Protein AF-A0A849QP28-F1 (afdb_monomer_lite)

Radius of gyration: 16.17 Å; chains: 1; bounding box: 47×24×35 Å

Structure (mmCIF, N/CA/C/O backbone):
data_AF-A0A849QP28-F1
#
_entry.id   AF-A0A849QP28-F1
#
loop_
_atom_site.group_PDB
_atom_site.id
_atom_site.type_symbol
_atom_site.label_atom_id
_atom_site.label_alt_id
_atom_site.label_comp_id
_atom_site.label_asym_id
_atom_site.label_entity_id
_atom_site.label_seq_id
_atom_site.pdbx_PDB_ins_code
_atom_site.Cartn_x
_atom_site.Cartn_y
_atom_site.Cartn_z
_atom_site.occupancy
_atom_site.B_iso_or_equiv
_atom_site.auth_seq_id
_atom_site.auth_comp_id
_atom_site.auth_asym_id
_atom_site.auth_atom_id
_atom_site.pdbx_PDB_model_num
ATOM 1 N N . MET A 1 1 ? 10.435 5.811 13.977 1.00 75.94 1 MET A N 1
ATOM 2 C CA . MET A 1 1 ? 10.662 7.123 13.329 1.00 75.94 1 MET A CA 1
ATOM 3 C C . MET A 1 1 ? 9.660 7.229 12.188 1.00 75.94 1 MET A C 1
ATOM 5 O O . MET A 1 1 ? 9.441 6.212 11.547 1.00 75.94 1 MET A O 1
ATOM 9 N N . TYR A 1 2 ? 9.007 8.374 11.976 1.00 81.06 2 TYR A N 1
ATOM 10 C CA . TYR A 1 2 ? 8.023 8.533 10.894 1.0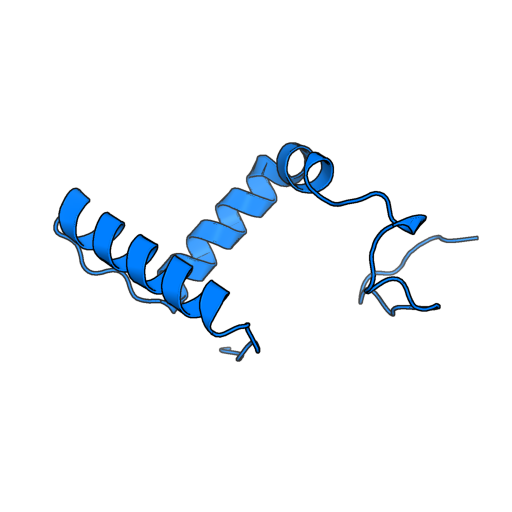0 81.06 2 TYR A CA 1
ATOM 11 C C . TYR A 1 2 ? 8.586 9.440 9.806 1.00 81.06 2 TYR A C 1
ATOM 13 O O . TYR A 1 2 ? 9.263 10.420 10.111 1.00 81.06 2 TYR A O 1
ATOM 21 N N . THR A 1 3 ? 8.286 9.117 8.554 1.00 88.31 3 THR A N 1
ATOM 22 C CA . THR A 1 3 ? 8.675 9.904 7.381 1.00 88.31 3 THR A CA 1
ATOM 23 C C . THR A 1 3 ? 7.445 10.220 6.532 1.00 88.31 3 THR A C 1
ATOM 25 O O . THR A 1 3 ? 6.367 9.667 6.751 1.00 88.31 3 THR A O 1
ATOM 28 N N . SER A 1 4 ? 7.583 11.150 5.592 1.00 88.44 4 SER A N 1
ATOM 29 C CA . SER A 1 4 ? 6.519 11.550 4.671 1.00 88.44 4 SER A CA 1
ATOM 30 C C . SER A 1 4 ? 6.940 11.278 3.234 1.00 88.44 4 SER A C 1
ATOM 32 O O . SER A 1 4 ? 8.072 11.562 2.855 1.00 88.44 4 SER A O 1
ATOM 34 N N . ILE A 1 5 ? 6.007 10.779 2.425 1.00 86.81 5 ILE A N 1
ATOM 35 C CA . ILE A 1 5 ? 6.204 10.568 0.989 1.00 86.81 5 ILE A CA 1
ATOM 36 C C . ILE A 1 5 ? 5.307 11.510 0.192 1.00 86.81 5 ILE A C 1
ATOM 38 O O . ILE A 1 5 ? 4.179 11.810 0.593 1.00 86.81 5 ILE A O 1
ATOM 42 N N . LYS A 1 6 ? 5.794 11.966 -0.961 1.00 91.62 6 LYS A N 1
ATOM 43 C CA . LYS A 1 6 ? 4.967 12.684 -1.934 1.00 91.62 6 LYS A CA 1
ATOM 44 C C . LYS A 1 6 ? 4.296 11.670 -2.851 1.00 91.62 6 LYS A C 1
ATOM 46 O O . LYS A 1 6 ? 4.952 10.790 -3.394 1.00 91.62 6 LYS A O 1
ATOM 51 N N . VAL A 1 7 ? 2.991 11.815 -3.048 1.00 89.50 7 VAL A N 1
ATOM 52 C CA . VAL A 1 7 ? 2.207 10.982 -3.967 1.00 89.50 7 VAL A CA 1
ATOM 53 C C . VAL A 1 7 ? 1.305 11.864 -4.817 1.00 89.50 7 VAL A C 1
ATOM 55 O O . VAL A 1 7 ? 0.936 12.961 -4.407 1.00 89.50 7 VAL A O 1
ATOM 58 N N . LYS A 1 8 ? 0.923 11.377 -6.001 1.00 94.69 8 LYS A N 1
ATOM 59 C CA . LYS A 1 8 ? -0.098 12.034 -6.827 1.00 94.69 8 LYS A CA 1
ATOM 60 C C . LYS A 1 8 ? -1.447 12.009 -6.099 1.00 94.69 8 LYS A C 1
ATOM 62 O O . LYS A 1 8 ? -1.782 11.011 -5.456 1.00 94.69 8 LYS A O 1
ATOM 67 N N . ASP A 1 9 ? -2.272 13.034 -6.295 1.00 93.69 9 ASP A N 1
ATOM 68 C CA . ASP A 1 9 ? -3.629 13.096 -5.727 1.00 93.69 9 ASP A CA 1
ATOM 69 C C . ASP A 1 9 ? -4.485 11.882 -6.104 1.00 93.69 9 ASP A C 1
ATOM 71 O O . ASP A 1 9 ? -5.252 11.358 -5.295 1.00 93.69 9 ASP A O 1
ATOM 75 N N . SER A 1 10 ? -4.330 11.387 -7.333 1.00 94.25 10 SER A N 1
ATOM 76 C CA . SER A 1 10 ? -5.011 1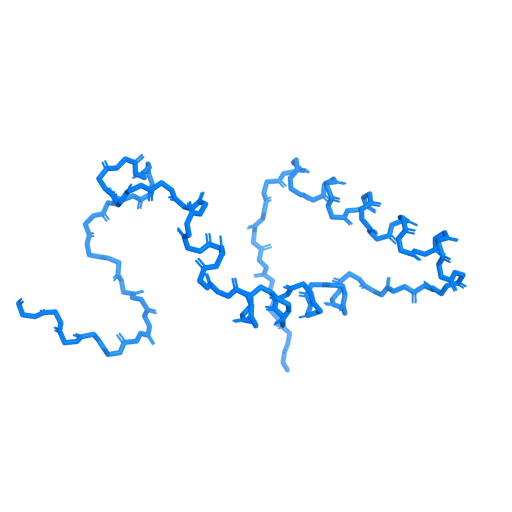0.177 -7.796 1.00 94.25 10 SER A CA 1
ATOM 77 C C . SER A 1 10 ? -4.600 8.939 -6.995 1.00 94.25 10 SER A C 1
ATOM 79 O O . SER A 1 10 ? -5.449 8.109 -6.671 1.00 94.25 10 SER A O 1
ATOM 81 N N . THR A 1 11 ? -3.324 8.827 -6.621 1.00 93.19 11 THR A N 1
ATOM 82 C CA . THR A 1 11 ? -2.822 7.764 -5.745 1.00 93.19 11 THR A CA 1
ATOM 83 C C . THR A 1 11 ? -3.391 7.908 -4.337 1.00 93.19 11 THR A C 1
ATOM 85 O O . THR A 1 11 ? -3.876 6.922 -3.783 1.00 93.19 11 THR A O 1
ATOM 88 N N . LYS A 1 12 ? -3.427 9.127 -3.782 1.00 93.38 12 LYS A N 1
ATOM 89 C CA . LYS A 1 12 ? -4.030 9.380 -2.464 1.00 93.38 12 LYS A CA 1
ATOM 90 C C . LYS A 1 12 ? -5.497 8.939 -2.425 1.00 93.38 12 LYS A C 1
ATOM 92 O O . LYS A 1 12 ? -5.867 8.178 -1.536 1.00 93.38 12 LYS A O 1
ATOM 97 N N . LYS A 1 13 ? -6.288 9.303 -3.441 1.00 95.62 13 LYS A N 1
ATOM 98 C CA . LYS A 1 13 ? -7.698 8.890 -3.571 1.00 95.62 13 LYS A CA 1
ATOM 99 C C . LYS A 1 13 ? -7.872 7.371 -3.627 1.00 95.62 13 LYS A C 1
ATOM 101 O O . LYS A 1 13 ? -8.785 6.840 -3.002 1.00 95.62 13 LYS A O 1
ATOM 106 N N . LYS A 1 14 ? -7.003 6.653 -4.351 1.00 95.19 14 LYS A N 1
ATOM 107 C CA . LYS A 1 14 ? -7.037 5.177 -4.397 1.00 95.19 14 LYS A CA 1
ATOM 108 C C . LYS A 1 14 ? -6.812 4.567 -3.013 1.00 95.19 14 LYS A C 1
ATOM 110 O O . LYS A 1 14 ? -7.533 3.650 -2.626 1.00 95.19 14 LYS A O 1
ATOM 115 N N . LEU A 1 15 ? -5.841 5.093 -2.271 1.00 93.81 15 LEU A N 1
ATOM 116 C CA . LEU A 1 15 ? -5.538 4.645 -0.915 1.00 93.81 15 LEU A CA 1
ATOM 117 C C . LEU A 1 15 ? -6.665 4.987 0.076 1.00 93.81 15 LEU A C 1
ATOM 119 O O . LEU A 1 15 ? -6.988 4.157 0.920 1.00 93.81 15 LEU A O 1
ATOM 123 N N . ASP A 1 16 ? -7.318 6.146 -0.062 1.00 94.25 16 ASP A N 1
ATOM 124 C CA . ASP A 1 16 ? -8.504 6.501 0.737 1.00 94.25 16 ASP A CA 1
ATOM 125 C C . ASP A 1 16 ? -9.652 5.513 0.506 1.00 94.25 16 ASP A C 1
ATOM 127 O O . ASP A 1 16 ? -10.213 4.970 1.458 1.00 94.25 16 ASP A O 1
ATOM 131 N N . VAL A 1 17 ? -9.951 5.192 -0.758 1.00 95.38 17 VAL A N 1
ATOM 132 C CA . VAL A 1 17 ? -10.963 4.182 -1.105 1.00 95.38 17 VAL A CA 1
ATOM 133 C C . VAL A 1 17 ? -10.608 2.820 -0.511 1.00 95.38 17 VAL A C 1
ATOM 135 O O . VAL A 1 17 ? -11.485 2.125 0.005 1.00 95.38 17 VAL A O 1
ATOM 138 N N . LEU A 1 18 ? -9.335 2.422 -0.565 1.00 94.12 18 LEU A N 1
ATOM 139 C CA . LEU A 1 18 ? -8.876 1.159 0.007 1.00 94.12 18 LEU A CA 1
ATOM 140 C C . LEU A 1 18 ? -9.046 1.132 1.535 1.00 94.12 18 LEU A C 1
ATOM 142 O O . LEU A 1 18 ? -9.560 0.150 2.072 1.00 94.12 18 LEU A O 1
ATOM 146 N N . GLN A 1 19 ? -8.701 2.223 2.223 1.00 94.31 19 GLN A N 1
ATOM 147 C CA . GLN A 1 19 ? -8.900 2.378 3.665 1.00 94.31 19 GLN A CA 1
ATOM 148 C C . GLN A 1 19 ? -10.382 2.270 4.050 1.00 94.31 19 GLN A C 1
ATOM 150 O O . GLN A 1 19 ? -10.732 1.561 5.001 1.00 94.31 19 GLN A O 1
ATOM 155 N N . SER A 1 20 ? -11.266 2.938 3.302 1.00 94.06 20 SER A N 1
ATOM 156 C CA . SER A 1 20 ? -12.713 2.859 3.513 1.00 94.06 20 SER A CA 1
ATOM 157 C C . SER A 1 20 ? -13.231 1.439 3.302 1.00 94.06 20 SER A C 1
ATOM 159 O O . SER A 1 20 ? -13.944 0.925 4.161 1.00 94.06 20 SER A O 1
ATOM 161 N N . LYS A 1 21 ? -12.831 0.767 2.214 1.00 93.81 21 LYS A N 1
ATOM 162 C CA . LYS A 1 21 ? -13.222 -0.624 1.935 1.00 93.81 21 LYS A CA 1
ATOM 163 C C . LYS A 1 21 ? -12.799 -1.570 3.051 1.00 93.81 21 LYS A C 1
ATOM 165 O O . LYS A 1 21 ? -13.610 -2.384 3.488 1.00 93.81 21 LYS A O 1
ATOM 170 N N . PHE A 1 22 ? -11.569 -1.440 3.542 1.00 92.00 22 PHE A N 1
ATOM 171 C CA . PHE A 1 22 ? -11.087 -2.238 4.666 1.00 92.00 22 PHE A CA 1
ATOM 172 C C . PHE A 1 22 ? -11.939 -2.006 5.916 1.00 92.00 22 PHE A C 1
ATOM 174 O O . PHE A 1 22 ? -12.378 -2.962 6.554 1.00 92.00 22 PHE A O 1
ATOM 181 N N . THR A 1 23 ? -12.222 -0.741 6.231 1.00 90.62 23 THR A N 1
ATOM 182 C CA . THR A 1 23 ? -13.010 -0.366 7.412 1.00 90.62 23 THR A CA 1
ATOM 183 C C . THR A 1 23 ? -14.430 -0.922 7.340 1.00 90.62 23 THR A C 1
ATOM 185 O O . THR A 1 23 ? -14.902 -1.513 8.305 1.00 90.62 23 THR A O 1
ATOM 188 N N . ILE A 1 24 ? -15.087 -0.794 6.185 1.00 94.12 24 ILE A N 1
ATOM 189 C CA . ILE A 1 24 ? -16.440 -1.314 5.952 1.00 94.12 24 ILE A CA 1
ATOM 190 C C . ILE A 1 24 ? -16.460 -2.844 6.047 1.00 94.12 24 ILE A C 1
ATOM 192 O O . ILE A 1 24 ? -17.338 -3.406 6.690 1.00 94.12 24 ILE A O 1
ATOM 196 N N . THR A 1 25 ? -15.482 -3.519 5.439 1.00 93.50 25 THR A N 1
ATOM 197 C CA . THR A 1 25 ? -15.459 -4.989 5.353 1.00 93.50 25 THR A CA 1
ATOM 198 C C . THR A 1 25 ? -15.123 -5.644 6.691 1.00 93.50 25 THR A C 1
ATOM 200 O O . THR A 1 25 ? -15.680 -6.679 7.036 1.00 93.50 25 THR A O 1
ATOM 203 N N . THR A 1 26 ? -14.198 -5.058 7.452 1.00 90.75 26 THR A N 1
ATOM 204 C CA . THR A 1 26 ? -13.705 -5.648 8.709 1.0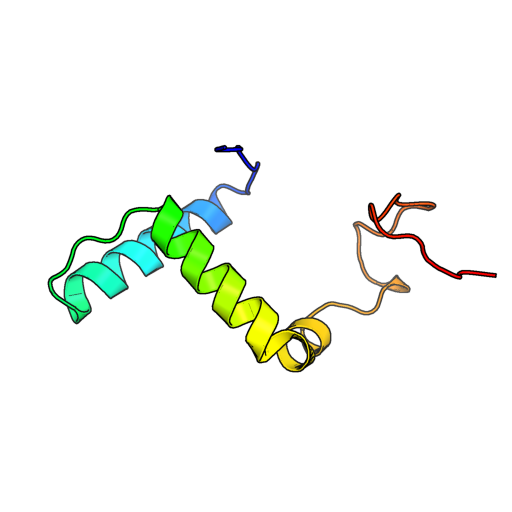0 90.75 26 THR A CA 1
ATOM 205 C C . THR A 1 26 ? -14.404 -5.102 9.952 1.00 90.75 26 THR A C 1
ATOM 207 O O . THR A 1 26 ? -14.219 -5.645 11.040 1.00 90.75 26 THR A O 1
ATOM 210 N N . GLY A 1 27 ? -15.148 -3.998 9.822 1.00 92.38 27 GLY A N 1
ATOM 211 C CA . GLY A 1 27 ? -15.699 -3.238 10.947 1.00 92.38 27 GLY A CA 1
ATOM 212 C C . GLY A 1 27 ? -14.635 -2.551 11.812 1.00 92.38 27 GLY A C 1
ATOM 213 O O . GLY A 1 27 ? -14.953 -2.042 12.886 1.00 92.38 27 GLY A O 1
ATOM 214 N N . ARG A 1 28 ? -13.362 -2.543 11.389 1.00 89.75 28 ARG A N 1
ATOM 215 C CA . ARG A 1 28 ? -12.234 -2.006 12.161 1.00 89.75 28 ARG A CA 1
ATOM 216 C C . ARG A 1 28 ? -11.600 -0.827 11.442 1.00 89.75 28 ARG A C 1
ATOM 218 O O . ARG A 1 28 ? -11.226 -0.920 10.276 1.00 89.75 28 ARG A O 1
ATOM 225 N N . LYS A 1 29 ? -11.414 0.276 12.167 1.00 90.25 29 LYS A N 1
ATOM 226 C CA . LYS A 1 29 ? -10.677 1.434 11.657 1.00 90.25 29 LYS A CA 1
ATOM 227 C C . LYS A 1 29 ? -9.192 1.087 11.545 1.00 90.25 29 LYS A C 1
ATOM 229 O O . LYS A 1 29 ? -8.576 0.691 12.531 1.00 90.25 29 LYS A O 1
ATOM 234 N N . ILE A 1 30 ? -8.616 1.292 10.365 1.00 90.94 30 ILE A N 1
ATOM 235 C CA . ILE A 1 30 ? -7.169 1.216 10.133 1.00 90.94 30 ILE A CA 1
ATOM 236 C C . ILE A 1 30 ? -6.621 2.625 9.894 1.00 90.94 30 ILE A C 1
ATOM 238 O O . ILE A 1 30 ? -7.263 3.429 9.218 1.00 90.94 30 ILE A O 1
ATOM 242 N N . SER A 1 31 ? -5.465 2.962 10.472 1.00 91.38 31 SER A N 1
ATOM 243 C CA . SER A 1 31 ? -4.778 4.221 10.162 1.00 91.38 31 SER A CA 1
ATOM 244 C C . SER A 1 31 ? -4.158 4.153 8.764 1.00 91.38 31 SER A C 1
ATOM 246 O O . SER A 1 31 ? -3.903 3.073 8.236 1.00 91.38 31 SER A O 1
ATOM 248 N N . PHE A 1 32 ? -3.900 5.308 8.155 1.00 90.25 32 PHE A N 1
ATOM 249 C CA . PHE A 1 32 ? -3.259 5.347 6.840 1.00 90.25 32 PHE A CA 1
ATOM 250 C C . PHE A 1 32 ? -1.824 4.803 6.889 1.00 90.25 32 PHE A C 1
ATOM 252 O O . PHE A 1 32 ? -1.392 4.133 5.961 1.00 90.25 32 PHE A O 1
ATOM 259 N N . GLN A 1 33 ? -1.127 5.049 8.004 1.00 90.00 33 GLN A N 1
ATOM 260 C CA . GLN A 1 33 ? 0.213 4.520 8.271 1.00 90.00 33 GLN A CA 1
ATOM 261 C C . GLN A 1 33 ? 0.184 2.987 8.299 1.00 90.00 33 GLN A C 1
ATOM 263 O O . GLN A 1 33 ? 0.808 2.358 7.459 1.00 90.00 33 GLN A O 1
ATOM 268 N N . ASN A 1 34 ? -0.674 2.389 9.133 1.00 90.88 34 ASN A N 1
ATOM 269 C CA . ASN A 1 34 ? -0.773 0.930 9.229 1.00 90.88 34 ASN A CA 1
ATOM 270 C C . ASN A 1 34 ? -1.262 0.281 7.926 1.00 90.88 34 ASN A C 1
ATOM 272 O O . ASN A 1 34 ? -0.945 -0.876 7.658 1.00 90.88 34 ASN A O 1
ATOM 276 N N . LEU A 1 35 ? -2.090 0.983 7.145 1.00 91.94 35 LEU A N 1
ATOM 277 C CA . LEU A 1 35 ? -2.502 0.510 5.827 1.00 91.94 35 LEU A CA 1
ATOM 278 C C . LEU A 1 35 ? -1.303 0.457 4.876 1.00 91.94 35 LEU A C 1
ATOM 280 O O . LEU A 1 35 ? -1.132 -0.548 4.195 1.00 91.94 35 LEU A O 1
ATOM 284 N N . LEU A 1 36 ? -0.485 1.512 4.843 1.00 92.38 36 LEU A N 1
ATOM 285 C CA .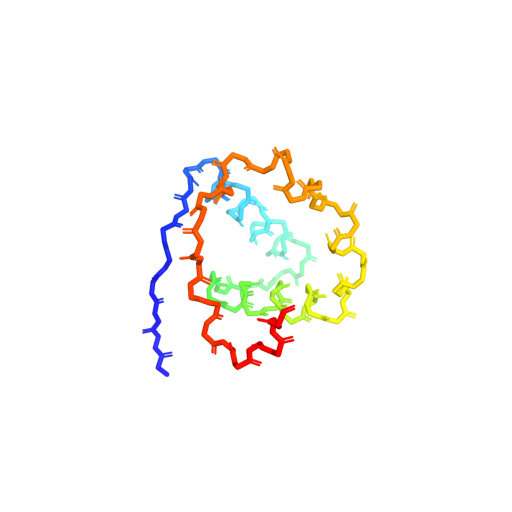 LEU A 1 36 ? 0.728 1.549 4.030 1.00 92.38 36 LEU A CA 1
ATOM 286 C C . LEU A 1 36 ? 1.735 0.491 4.475 1.00 92.38 36 LEU A C 1
ATOM 288 O O . LEU A 1 36 ? 2.217 -0.229 3.613 1.00 92.38 36 LEU A O 1
ATOM 292 N N . ASP A 1 37 ? 1.968 0.325 5.778 1.00 91.62 37 ASP A N 1
ATOM 293 C CA . ASP A 1 37 ? 2.872 -0.709 6.298 1.00 91.62 37 ASP A CA 1
ATOM 294 C C . ASP A 1 37 ? 2.455 -2.100 5.799 1.00 91.62 37 ASP A C 1
ATOM 296 O O . ASP A 1 37 ? 3.244 -2.816 5.194 1.00 91.62 37 ASP A O 1
ATOM 300 N N . LYS A 1 38 ? 1.166 -2.444 5.922 1.00 91.94 38 LYS A N 1
ATOM 301 C CA . LYS A 1 38 ? 0.644 -3.741 5.461 1.00 91.94 38 LYS A CA 1
ATOM 302 C C . LYS A 1 38 ? 0.715 -3.930 3.949 1.00 91.94 38 LYS A C 1
ATOM 304 O O . LYS A 1 38 ? 0.914 -5.051 3.489 1.00 91.94 38 LYS A O 1
ATOM 309 N N . ILE A 1 39 ? 0.489 -2.868 3.177 1.00 92.31 39 ILE A N 1
ATOM 310 C CA . ILE A 1 39 ? 0.611 -2.922 1.715 1.00 92.31 39 ILE A CA 1
ATOM 311 C C . ILE A 1 39 ? 2.073 -3.132 1.327 1.00 92.31 39 ILE A C 1
ATOM 313 O O . ILE A 1 39 ? 2.332 -3.935 0.436 1.00 92.31 39 ILE A O 1
ATOM 317 N N . SER A 1 40 ? 3.005 -2.451 1.994 1.00 91.06 40 SER A N 1
ATOM 318 C CA . SER A 1 40 ? 4.443 -2.606 1.775 1.00 91.06 40 SER A CA 1
ATOM 319 C C . SER A 1 40 ? 4.908 -4.019 2.119 1.00 91.06 40 SER A C 1
ATOM 321 O O . SER A 1 40 ? 5.539 -4.658 1.284 1.00 91.06 40 SER A O 1
ATOM 323 N N . ASP A 1 41 ? 4.511 -4.554 3.278 1.00 94.12 41 ASP A N 1
ATOM 324 C CA . ASP A 1 41 ? 4.820 -5.933 3.680 1.00 94.12 41 ASP A CA 1
ATOM 325 C C . ASP A 1 41 ? 4.310 -6.945 2.644 1.00 94.12 41 ASP A C 1
ATOM 327 O O . ASP A 1 41 ? 5.024 -7.862 2.238 1.00 94.12 41 ASP A O 1
ATOM 331 N N . TYR A 1 42 ? 3.071 -6.759 2.175 1.00 92.38 42 TYR A N 1
ATOM 332 C CA . TYR A 1 42 ? 2.487 -7.603 1.135 1.00 92.38 42 TYR A CA 1
ATOM 333 C C . TYR A 1 42 ? 3.243 -7.469 -0.193 1.00 92.38 42 TYR A C 1
ATOM 335 O O . TYR A 1 42 ? 3.519 -8.464 -0.857 1.00 92.38 42 TYR A O 1
ATOM 343 N N . ALA A 1 43 ? 3.596 -6.249 -0.593 1.00 91.44 43 ALA A N 1
ATOM 344 C CA . ALA A 1 43 ? 4.328 -5.994 -1.826 1.00 91.44 43 ALA A CA 1
ATOM 345 C C . ALA A 1 43 ? 5.710 -6.664 -1.821 1.00 91.44 43 ALA A C 1
ATOM 347 O O . ALA A 1 43 ? 6.080 -7.264 -2.826 1.00 91.44 43 ALA A O 1
ATOM 348 N N . LEU A 1 44 ? 6.424 -6.622 -0.690 1.00 90.44 44 LEU A N 1
ATOM 349 C CA . LEU A 1 44 ? 7.715 -7.292 -0.514 1.00 90.44 44 LEU A CA 1
ATOM 350 C C . LEU A 1 44 ? 7.576 -8.817 -0.544 1.00 90.44 44 LEU A C 1
ATOM 352 O O . LEU A 1 44 ? 8.344 -9.496 -1.219 1.00 90.44 44 LEU A O 1
ATOM 356 N N . LEU A 1 45 ? 6.554 -9.375 0.114 1.00 94.06 45 LEU A N 1
ATOM 357 C CA . LEU A 1 45 ? 6.298 -10.819 0.074 1.00 94.06 45 LEU A CA 1
ATOM 358 C C . LEU A 1 45 ? 5.996 -11.322 -1.351 1.00 94.06 45 LEU A C 1
ATOM 360 O O . LEU A 1 45 ? 6.318 -12.459 -1.698 1.00 94.06 45 LEU A O 1
ATOM 364 N N . HIS A 1 46 ? 5.394 -10.467 -2.178 1.00 92.19 46 HIS A N 1
ATOM 365 C CA . HIS A 1 46 ? 5.008 -10.757 -3.558 1.00 92.19 46 HIS A CA 1
ATOM 366 C C . HIS A 1 46 ? 5.878 -10.017 -4.592 1.00 92.19 46 HIS A C 1
ATOM 368 O O . HIS A 1 46 ? 5.432 -9.765 -5.715 1.00 92.19 46 HIS A O 1
ATOM 374 N N . GLU A 1 47 ? 7.131 -9.702 -4.247 1.00 89.38 47 GLU A N 1
ATOM 375 C CA . GLU A 1 47 ? 8.038 -8.867 -5.049 1.00 89.38 47 GLU A CA 1
ATOM 376 C C . GLU A 1 47 ? 8.142 -9.334 -6.508 1.00 89.38 47 GLU A C 1
ATOM 378 O O . GLU A 1 47 ? 7.998 -8.540 -7.434 1.00 89.38 47 GLU A O 1
ATOM 383 N N . LYS A 1 48 ? 8.289 -10.643 -6.746 1.00 88.25 48 LYS A N 1
ATOM 384 C CA . LYS A 1 48 ? 8.391 -11.201 -8.108 1.00 88.25 48 LYS A CA 1
ATOM 385 C C . LYS A 1 48 ? 7.179 -10.888 -8.987 1.00 88.25 48 LYS A C 1
ATOM 387 O O . LYS A 1 48 ? 7.313 -10.777 -10.204 1.00 88.25 48 LYS A O 1
ATOM 392 N N . GLU A 1 49 ? 5.986 -10.794 -8.408 1.00 89.31 49 GLU A N 1
ATOM 393 C CA . GLU A 1 49 ? 4.770 -10.422 -9.138 1.00 89.31 49 GLU A CA 1
ATOM 394 C C . GLU A 1 49 ? 4.680 -8.914 -9.356 1.00 89.31 49 GLU A C 1
ATOM 396 O O . GLU A 1 49 ? 4.154 -8.470 -10.378 1.00 89.31 49 GLU A O 1
ATOM 401 N N . LEU A 1 50 ? 5.195 -8.133 -8.406 1.00 85.25 50 LEU A N 1
ATOM 402 C CA . LEU A 1 50 ? 5.277 -6.684 -8.506 1.00 85.25 50 LEU A CA 1
ATOM 403 C C . LEU A 1 50 ? 6.254 -6.262 -9.608 1.00 85.25 50 LEU A C 1
ATOM 405 O O . LEU A 1 50 ? 5.884 -5.453 -10.455 1.00 85.25 50 LEU A O 1
ATOM 409 N N . LEU A 1 51 ? 7.445 -6.866 -9.654 1.00 84.12 51 LEU A N 1
ATOM 410 C CA . LEU A 1 51 ? 8.474 -6.590 -10.661 1.00 84.12 51 LEU A CA 1
ATOM 411 C C . LEU A 1 51 ? 7.968 -6.843 -12.087 1.00 84.12 51 LEU A C 1
ATOM 413 O O . LEU A 1 51 ? 8.235 -6.053 -12.982 1.00 84.12 51 LEU A O 1
ATOM 417 N N . LYS A 1 52 ? 7.142 -7.878 -12.298 1.00 84.50 52 LYS A N 1
ATOM 418 C CA . LYS A 1 52 ? 6.513 -8.161 -13.606 1.00 84.50 52 LYS A CA 1
ATOM 419 C C . LYS A 1 52 ? 5.548 -7.075 -14.092 1.00 84.50 52 LYS A C 1
ATOM 421 O O . LYS A 1 52 ? 5.159 -7.097 -15.255 1.00 84.50 52 LYS A O 1
ATOM 426 N N . LYS A 1 53 ? 5.083 -6.193 -13.204 1.00 81.31 53 LYS A N 1
ATOM 427 C CA . LYS A 1 53 ? 4.154 -5.101 -13.534 1.00 81.31 53 LYS A CA 1
ATOM 428 C C . LYS A 1 53 ? 4.863 -3.776 -13.794 1.00 81.31 53 LYS A C 1
ATOM 430 O O . LYS A 1 53 ? 4.194 -2.829 -14.206 1.00 81.31 53 LYS A O 1
ATOM 435 N N . LEU A 1 54 ? 6.163 -3.694 -13.521 1.00 79.56 54 LEU A N 1
ATOM 436 C CA . LEU A 1 54 ? 6.961 -2.527 -13.862 1.00 79.56 54 LEU A CA 1
ATOM 437 C C . LEU A 1 54 ? 7.288 -2.568 -15.364 1.00 79.56 54 LEU A C 1
ATOM 439 O O . LEU A 1 54 ? 7.482 -3.660 -15.908 1.00 79.56 54 LEU A O 1
ATOM 443 N N . PRO A 1 55 ? 7.292 -1.414 -16.053 1.00 73.25 55 PRO A N 1
ATOM 444 C CA . PRO A 1 55 ? 7.779 -1.351 -17.426 1.00 73.25 55 PRO A CA 1
ATOM 445 C C . PRO A 1 55 ? 9.247 -1.792 -17.483 1.00 73.25 55 PRO A C 1
ATOM 447 O O . PRO A 1 55 ? 9.958 -1.759 -16.475 1.00 73.25 55 PRO A O 1
ATOM 450 N N . ALA A 1 56 ? 9.705 -2.207 -18.667 1.00 75.25 56 ALA A N 1
ATOM 451 C CA . ALA A 1 56 ? 11.133 -2.378 -18.887 1.00 75.25 56 ALA A CA 1
ATOM 452 C C . ALA A 1 56 ? 11.853 -1.059 -18.574 1.00 75.25 56 ALA A C 1
ATOM 454 O O . ALA A 1 56 ? 11.308 0.022 -18.787 1.00 75.25 56 ALA A O 1
ATOM 455 N N . LEU A 1 57 ? 13.080 -1.160 -18.069 1.00 68.00 57 LEU A N 1
ATOM 456 C CA . LEU A 1 57 ? 13.870 -0.013 -17.619 1.00 68.00 57 LEU A CA 1
ATOM 457 C C . LEU A 1 57 ? 14.034 1.052 -18.719 1.00 68.00 57 LEU A C 1
ATOM 459 O O . LEU A 1 57 ? 13.974 2.243 -18.446 1.00 68.00 57 LEU A O 1
ATOM 463 N N . GLU A 1 58 ? 14.171 0.604 -19.968 1.00 67.00 58 GLU A N 1
ATOM 464 C CA . GLU A 1 58 ? 14.288 1.441 -21.170 1.00 67.00 58 GLU A CA 1
ATOM 465 C C . GLU A 1 58 ? 13.015 2.251 -21.480 1.00 67.00 58 GLU A C 1
ATOM 467 O O . GLU A 1 58 ? 13.096 3.305 -22.109 1.00 67.00 58 GLU A O 1
ATOM 472 N N . ASP A 1 59 ? 11.858 1.785 -21.004 1.00 68.94 59 ASP A N 1
ATOM 473 C CA . ASP A 1 59 ? 10.543 2.393 -21.223 1.00 68.94 59 ASP A CA 1
ATOM 474 C C . ASP A 1 59 ? 10.059 3.219 -20.017 1.00 68.94 59 ASP A C 1
ATOM 476 O O . ASP A 1 59 ? 8.989 3.836 -20.078 1.00 68.94 59 ASP A O 1
ATOM 480 N N . ASP A 1 60 ? 10.798 3.228 -18.900 1.00 65.25 60 ASP A N 1
ATOM 481 C CA . ASP A 1 60 ? 10.398 3.979 -17.712 1.00 65.25 60 ASP A CA 1
ATOM 482 C C . ASP A 1 60 ? 10.727 5.475 -17.896 1.00 65.25 60 ASP A C 1
ATOM 484 O O . ASP A 1 60 ? 11.892 5.849 -18.017 1.00 65.25 60 ASP A O 1
ATOM 488 N N . PRO A 1 61 ? 9.735 6.38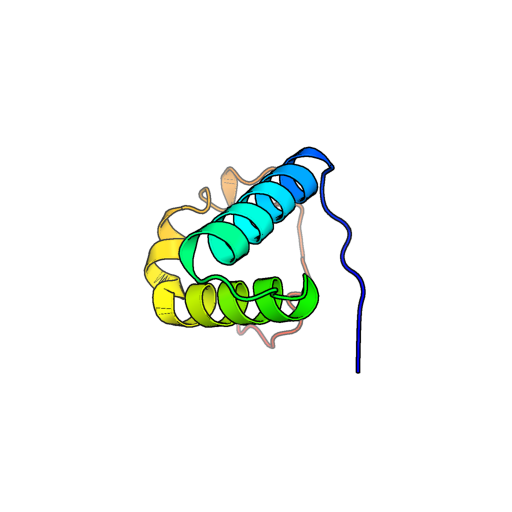6 -17.875 1.00 60.03 61 PRO A N 1
ATOM 489 C CA . PRO A 1 61 ? 9.987 7.826 -17.964 1.00 60.03 61 PRO A CA 1
ATOM 490 C C . PRO A 1 61 ? 10.774 8.398 -16.770 1.00 60.03 61 PRO A C 1
ATOM 492 O O . PRO A 1 61 ? 11.203 9.551 -16.828 1.00 60.03 61 PRO A O 1
ATOM 495 N N . ALA A 1 62 ? 10.938 7.637 -15.684 1.00 63.31 62 ALA A N 1
ATOM 496 C CA . ALA A 1 62 ? 11.830 7.948 -14.570 1.00 63.31 62 ALA A CA 1
ATOM 497 C C . ALA A 1 62 ? 13.261 7.406 -14.765 1.00 63.31 62 ALA A C 1
ATOM 499 O O . ALA A 1 62 ? 14.103 7.624 -13.900 1.00 63.31 62 ALA A O 1
ATOM 500 N N . TRP A 1 63 ? 13.558 6.724 -15.877 1.00 60.62 63 TRP A N 1
ATOM 501 C CA . TRP A 1 63 ? 14.907 6.299 -16.239 1.00 60.62 63 TRP A CA 1
ATOM 502 C C . TRP A 1 63 ? 15.716 7.480 -16.781 1.00 60.62 63 TRP A C 1
ATOM 504 O O . TRP A 1 63 ? 15.729 7.796 -17.971 1.00 60.62 63 TRP A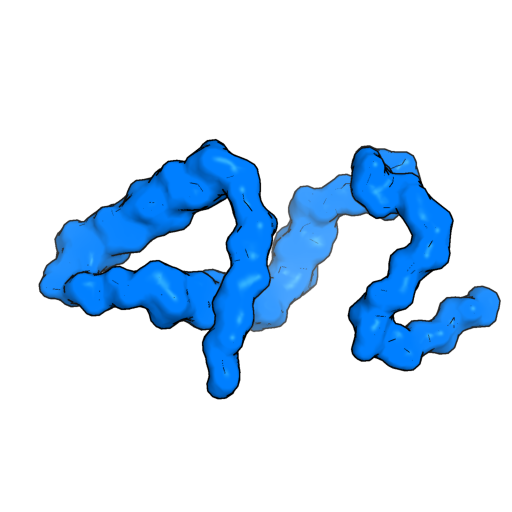 O 1
ATOM 514 N N . ASN A 1 64 ? 16.405 8.169 -15.880 1.00 51.19 64 ASN A N 1
ATOM 515 C CA . ASN A 1 64 ? 17.348 9.229 -16.194 1.00 51.19 64 ASN A CA 1
ATOM 516 C C . ASN A 1 64 ? 18.649 8.993 -15.417 1.00 51.19 64 ASN A C 1
ATOM 518 O O . ASN A 1 64 ? 18.776 9.449 -14.296 1.00 51.19 64 ASN A O 1
ATOM 522 N N . GLY A 1 65 ? 19.583 8.258 -16.038 1.00 59.56 65 GLY A N 1
ATOM 523 C CA . GLY A 1 65 ? 21.017 8.138 -15.710 1.00 59.56 65 GLY A CA 1
ATOM 524 C C . GLY A 1 65 ? 21.470 8.309 -14.247 1.00 59.56 65 GLY A C 1
ATOM 525 O O . GLY A 1 65 ? 21.408 9.399 -13.696 1.00 59.56 65 GLY A O 1
ATOM 526 N N . ALA A 1 66 ? 22.080 7.249 -13.700 1.00 57.41 66 ALA A N 1
ATOM 527 C CA . ALA A 1 66 ? 22.703 7.172 -12.370 1.00 57.41 66 ALA A CA 1
ATOM 528 C C . ALA A 1 66 ? 21.771 7.584 -11.214 1.00 57.41 66 ALA A C 1
ATOM 530 O O . ALA A 1 66 ? 21.900 8.650 -10.615 1.00 57.41 66 ALA A O 1
ATOM 531 N N . ILE A 1 67 ? 20.850 6.679 -10.881 1.00 57.75 67 ILE A N 1
ATOM 532 C CA . ILE A 1 67 ? 20.085 6.721 -9.635 1.00 57.75 67 ILE A CA 1
ATOM 533 C C . ILE A 1 67 ? 20.917 6.011 -8.562 1.00 57.75 67 ILE A C 1
ATOM 535 O O . ILE A 1 67 ? 21.283 4.850 -8.731 1.00 57.75 67 ILE A O 1
ATOM 539 N N . ASP A 1 68 ? 21.228 6.717 -7.476 1.00 59.72 68 ASP A N 1
ATOM 540 C CA . ASP A 1 68 ? 21.720 6.098 -6.245 1.00 59.72 68 ASP A CA 1
ATOM 541 C C . ASP A 1 68 ? 20.550 5.347 -5.598 1.00 59.72 68 ASP A C 1
ATOM 543 O O . ASP A 1 68 ? 19.607 5.953 -5.080 1.00 59.72 68 ASP A O 1
ATOM 547 N N . TRP A 1 69 ? 20.583 4.020 -5.707 1.00 65.06 69 TRP A N 1
ATOM 548 C CA . TRP A 1 69 ? 19.540 3.129 -5.205 1.00 65.06 69 TRP A CA 1
ATOM 549 C C . TRP A 1 69 ? 19.609 2.927 -3.686 1.00 65.06 69 TRP A C 1
ATOM 551 O O . TRP A 1 69 ? 18.751 2.243 -3.133 1.00 65.06 69 TRP A O 1
ATOM 561 N N . GLY A 1 70 ? 20.599 3.517 -3.000 1.00 60.41 70 GLY A N 1
ATOM 562 C CA . GLY A 1 70 ? 20.806 3.326 -1.563 1.00 60.41 70 GLY A CA 1
ATOM 563 C C . GLY A 1 70 ? 21.207 1.895 -1.186 1.00 60.41 70 GLY A C 1
ATOM 564 O O . GLY A 1 70 ? 21.196 1.551 -0.006 1.00 60.41 70 GLY A O 1
ATOM 565 N N . GLU A 1 71 ? 21.561 1.081 -2.181 1.00 57.50 71 GLU A N 1
ATOM 566 C CA . GLU A 1 71 ? 22.105 -0.266 -2.050 1.00 57.50 71 GLU A CA 1
ATOM 567 C C . GLU A 1 71 ? 23.467 -0.315 -2.752 1.00 57.50 71 GLU A C 1
ATOM 569 O O . GLU A 1 71 ? 23.644 0.277 -3.821 1.00 57.50 71 GLU A O 1
ATOM 574 N N . GLU A 1 72 ? 24.437 -1.022 -2.162 1.00 53.19 72 GLU A N 1
ATOM 575 C CA . GLU A 1 72 ? 25.670 -1.361 -2.875 1.00 53.19 72 GLU A CA 1
ATOM 576 C C . GLU A 1 72 ? 25.300 -2.307 -4.017 1.00 53.19 72 GLU A C 1
ATOM 578 O O . GLU A 1 72 ? 24.914 -3.455 -3.801 1.00 53.19 72 GLU A O 1
ATOM 583 N N . THR A 1 73 ? 25.363 -1.795 -5.242 1.00 57.00 73 THR A N 1
ATOM 584 C CA . THR A 1 73 ? 25.127 -2.595 -6.439 1.00 57.00 73 THR A CA 1
ATOM 585 C C . THR A 1 73 ? 26.470 -2.898 -7.090 1.00 57.00 73 THR A C 1
ATOM 587 O O . THR A 1 73 ? 27.224 -1.987 -7.431 1.00 57.00 73 THR A O 1
ATOM 590 N N . ASP A 1 74 ? 26.764 -4.185 -7.288 1.00 44.81 74 ASP A N 1
ATOM 591 C CA . ASP A 1 74 ? 27.885 -4.662 -8.108 1.00 44.81 74 ASP A CA 1
ATOM 592 C C . ASP A 1 74 ? 27.562 -4.458 -9.601 1.00 44.81 74 ASP A C 1
ATOM 594 O O . ASP A 1 74 ? 27.502 -5.400 -10.390 1.00 44.81 74 ASP A O 1
ATOM 598 N N . ALA A 1 75 ? 27.269 -3.225 -10.010 1.00 45.22 75 ALA A N 1
ATOM 599 C CA . ALA A 1 75 ? 27.103 -2.887 -11.415 1.00 45.22 75 ALA A CA 1
ATOM 600 C C . ALA A 1 75 ? 28.474 -2.491 -11.984 1.00 45.22 75 ALA A C 1
ATOM 602 O O . ALA A 1 75 ? 28.849 -1.318 -11.968 1.00 45.22 75 ALA A O 1
ATOM 603 N N . SER A 1 76 ? 29.240 -3.497 -12.427 1.00 37.09 76 SER A N 1
ATOM 604 C CA . SER A 1 76 ? 30.374 -3.325 -13.353 1.00 37.09 76 SER A CA 1
ATOM 605 C C . SER A 1 76 ? 29.904 -3.322 -14.802 1.00 37.09 76 SER A C 1
ATOM 607 O O . SER A 1 76 ? 29.004 -4.132 -15.122 1.00 37.09 76 SER A O 1
#

Foldseek 3Di:
DDDDDDDDPVVVVVLVVVQVVCCVVVVDHDDSVRSVVVVVVVCVVVVVVVVVPDDDLVPDPPNDPDDPPVDPDPPD

Secondary structure (DSSP, 8-state):
--------HHHHHHHHHHHHHHHHHHS----HHHHHHHHHHHHHHTHHHHHTTSPPGGG-TT--S----SS-----

pLDDT: mean 81.62, std 15.37, range [37.09, 95.62]

Sequence (76 aa):
MYTSIKVKDSTKKKLDVLQSKFTITTGRKISFQNLLDKISDYALLHEKELLKKLPALEDDPAWNGAIDWGEETDAS